Protein 4IKD (pdb70)

GO terms:
  GO:0005737 cytoplasm (C, IDA)
  GO:0005768 endosome (C, IDA)
  GO:0005886 plasma membrane (C, IDA)
  GO:1901981 phosphatidylinositol phosphate binding (F, IDA)
  GO:0016050 vesicle organization (P, IMP)
  GO:0005515 protein binding (F, IPI)

Secondary structure (DSSP, 8-state):
---SS-EEEE----EEESTTSTT-EEE--EEEE-------EE---BHHHHHHH--HHHH-TTSPPPPPP----S-HHHHH--HHHHHHHH--TT-HHHHT-HHHHHHHH----HHHHHHHHTT-SSS-HHHHHHHHHHSS--

CATH classification: 3.30.1520.10

Solvent-accessible surface area: 9459 Å² total

InterPro domains:
  IPR001683 Phox homology [PF00787] (49-128)
  IPR001683 Phox homology [PS50195] (16-132)
  IPR001683 Phox homology [SM00312] (14-129)
  IPR036871 PX domain superfamily [G3DSA:3.30.1520.10] (7-160)
  IPR036871 PX domain superfamily [SSF64268] (13-128)
  IPR043544 Sorting nexin-10/11 [PTHR46209] (1-251)

Structure (mmCIF, N/CA/C/O backbone):
data_4IKD
#
_entry.id   4IKD
#
_cell.length_a   40.120
_cell.length_b   62.400
_cell.length_c   66.060
_cell.angle_alpha   90.000
_cell.angle_beta   90.000
_cell.angle_gamma   90.000
#
_symmetry.space_group_name_H-M   'P 21 21 21'
#
loop_
_entity.id
_entity.type
_entity.pdbx_description
1 polymer 'Sorting nexin-11'
2 non-polymer 'CHLORIDE ION'
3 non-polymer 'SODIUM ION'
4 water water
#
loop_
_atom_site.group_PDB
_atom_site.id
_atom_site.type_symbol
_atom_site.label_atom_id
_atom_site.label_alt_id
_atom_site.label_comp_id
_atom_site.label_asym_id
_atom_site.label_entity_id
_atom_site.label_seq_id
_atom_site.pdbx_PDB_ins_code
_atom_site.Cartn_x
_atom_site.Cartn_y
_atom_site.Cartn_z
_atom_site.occupancy
_atom_site.B_iso_or_equiv
_atom_site.auth_seq_id
_atom_site.auth_comp_id
_atom_site.auth_asym_id
_atom_site.auth_atom_id
_atom_site.pdbx_PDB_model_num
ATOM 1 N N . GLN A 1 5 ? 17.953 -6.073 -22.235 1.00 71.96 11 GLN A N 1
ATOM 2 C CA . GLN A 1 5 ? 17.366 -7.337 -22.781 1.00 73.45 11 GLN A CA 1
ATOM 3 C C . GLN A 1 5 ? 16.531 -8.102 -21.742 1.00 71.77 11 GLN A C 1
ATOM 4 O O . GLN A 1 5 ? 15.347 -8.409 -21.981 1.00 72.23 11 GLN A O 1
ATOM 10 N N . GLU A 1 6 ? 17.149 -8.402 -20.598 1.00 64.98 12 GLU A N 1
ATOM 11 C CA . GLU A 1 6 ? 16.485 -9.147 -19.525 1.00 55.70 12 GLU A CA 1
ATOM 12 C C . GLU A 1 6 ? 16.112 -8.216 -18.373 1.00 56.17 12 GLU A C 1
ATOM 13 O O . GLU A 1 6 ? 16.979 -7.724 -17.630 1.00 50.64 12 GLU A O 1
ATOM 19 N N . GLN A 1 7 ? 14.809 -7.965 -18.238 1.00 54.36 13 GLN A N 1
ATOM 20 C CA . GLN A 1 7 ? 14.304 -7.073 -17.205 1.00 51.63 13 GLN A CA 1
ATOM 21 C C . GLN A 1 7 ? 14.397 -7.807 -15.879 1.00 45.60 13 GLN A C 1
ATOM 22 O O . GLN A 1 7 ? 14.277 -9.036 -15.828 1.00 45.33 13 GLN A O 1
ATOM 28 N N . GLU A 1 8 ? 14.617 -7.060 -14.807 1.00 41.40 14 GLU A N 1
ATOM 29 C CA . GLU A 1 8 ? 14.612 -7.643 -13.475 1.00 42.28 14 GLU A CA 1
ATOM 30 C C . GLU A 1 8 ? 13.282 -8.345 -13.166 1.00 36.51 14 GLU A C 1
ATOM 31 O O . GLU A 1 8 ? 13.273 -9.471 -12.662 1.00 38.70 14 GLU A O 1
ATOM 37 N N . GLU A 1 9 ? 12.167 -7.676 -13.452 1.00 32.30 15 GLU A N 1
ATOM 38 C CA . GLU A 1 9 ? 10.857 -8.259 -13.150 1.00 29.90 15 GLU A CA 1
ATOM 39 C C . GLU A 1 9 ? 10.063 -8.366 -14.452 1.00 27.09 15 GLU A C 1
ATOM 40 O O . GLU A 1 9 ? 9.971 -7.407 -15.237 1.00 29.90 15 GLU A O 1
ATOM 46 N N . VAL A 1 10 ? 9.496 -9.545 -14.651 1.00 22.60 16 VAL A N 1
ATOM 47 C CA . VAL A 1 10 ? 8.666 -9.810 -15.825 1.00 22.47 16 VAL A CA 1
ATOM 48 C C . VAL A 1 10 ? 7.316 -10.326 -15.360 1.00 17.33 16 VAL A C 1
ATOM 49 O O . VAL A 1 10 ? 7.225 -11.178 -14.469 1.00 18.93 16 VAL A O 1
ATOM 53 N N . ILE A 1 11 ? 6.263 -9.824 -16.014 1.00 17.99 17 ILE A N 1
ATOM 54 C CA . ILE A 1 11 ? 4.895 -10.344 -15.784 1.00 16.87 17 ILE A CA 1
ATOM 55 C C . ILE A 1 11 ? 4.369 -10.682 -17.160 1.00 15.83 17 ILE A C 1
ATOM 56 O O . ILE A 1 11 ? 4.279 -9.819 -18.005 1.00 20.17 17 ILE A O 1
ATOM 61 N N . THR A 1 12 ? 4.067 -11.935 -17.400 1.00 13.88 18 THR A N 1
ATOM 62 C CA . THR A 1 12 ? 3.499 -12.361 -18.652 1.00 14.84 18 THR A CA 1
ATOM 63 C C . THR A 1 12 ? 2.036 -12.806 -18.489 1.00 14.80 18 THR A C 1
ATOM 64 O O . THR A 1 12 ? 1.772 -13.636 -17.617 1.00 14.62 18 THR A O 1
ATOM 68 N N . VAL A 1 13 ? 1.139 -12.327 -19.358 1.00 14.86 19 VAL A N 1
ATOM 69 C CA . VAL A 1 13 ? -0.270 -12.657 -19.198 1.00 14.30 19 VAL A CA 1
ATOM 70 C C . VAL A 1 13 ? -0.784 -13.151 -20.557 1.00 15.57 19 VAL A C 1
ATOM 71 O O . VAL A 1 13 ? -0.340 -12.673 -21.610 1.00 16.48 19 VAL A O 1
ATOM 75 N N . ARG A 1 14 ? -1.669 -14.126 -20.515 1.00 14.57 20 ARG A N 1
ATOM 76 C CA . ARG A 1 14 ? -2.357 -14.603 -21.669 1.00 15.67 20 ARG A CA 1
ATOM 77 C C . ARG A 1 14 ? -3.823 -14.776 -21.376 1.00 16.36 20 ARG A C 1
ATOM 78 O O . ARG A 1 14 ? -4.170 -15.439 -20.427 1.00 18.61 20 ARG A O 1
ATOM 86 N N . VAL A 1 15 ? -4.684 -14.214 -22.220 1.00 15.19 21 VAL A N 1
ATOM 87 C CA . VAL A 1 15 ? -6.108 -14.515 -22.158 1.00 14.92 21 VAL A CA 1
ATOM 88 C C . VAL A 1 15 ? -6.435 -15.431 -23.316 1.00 16.34 21 VAL A C 1
ATOM 89 O O . VAL A 1 15 ? -6.074 -15.066 -24.444 1.00 17.50 21 VAL A O 1
ATOM 93 N N . GLN A 1 16 ? -7.018 -16.568 -23.033 1.00 16.70 22 GLN A N 1
ATOM 94 C CA . GLN A 1 16 ? -7.089 -17.653 -24.022 1.00 18.31 22 GLN A CA 1
ATOM 95 C C . GLN A 1 16 ? -8.322 -18.533 -23.821 1.00 19.60 22 GLN A C 1
ATOM 96 O O . GLN A 1 16 ? -9.076 -18.342 -22.849 1.00 17.35 22 GLN A O 1
ATOM 102 N N . ASP A 1 17 ? -8.557 -19.441 -24.785 1.00 18.74 23 ASP A N 1
ATOM 103 C CA A ASP A 1 17 ? -9.509 -20.545 -24.569 0.50 19.79 23 ASP A CA 1
ATOM 104 C CA B ASP A 1 17 ? -9.525 -20.549 -24.622 0.50 19.14 23 ASP A CA 1
ATOM 105 C C . ASP A 1 17 ? -10.907 -20.058 -24.123 1.00 19.44 23 ASP A C 1
ATOM 106 O O . ASP A 1 17 ? -11.399 -20.497 -23.089 1.00 18.08 23 ASP A O 1
ATOM 115 N N . PRO A 1 18 ? -11.553 -19.156 -24.896 1.00 18.86 24 PRO A N 1
ATOM 116 C CA . PRO A 1 18 ? -12.940 -18.788 -24.526 1.00 20.15 24 PRO A CA 1
ATOM 117 C C . PRO A 1 18 ? -13.871 -19.982 -24.588 1.00 20.75 24 PRO A C 1
ATOM 118 O O . PRO A 1 18 ? -13.719 -20.803 -25.485 1.00 20.39 24 PRO A O 1
ATOM 122 N N . ARG A 1 19 ? -14.793 -20.103 -23.652 1.00 18.39 25 ARG A N 1
ATOM 123 C CA . ARG A 1 19 ? -15.671 -21.265 -23.584 1.00 19.83 25 ARG A CA 1
ATOM 124 C C . ARG A 1 19 ? -17.052 -20.793 -23.225 1.00 20.45 25 ARG A C 1
ATOM 125 O O . ARG A 1 19 ? -17.218 -19.897 -22.400 1.00 19.00 25 ARG A O 1
ATOM 133 N N . VAL A 1 20 ? -18.059 -21.413 -23.833 1.00 18.25 26 VAL A N 1
ATOM 134 C CA . VAL A 1 20 ? -19.434 -21.152 -23.454 1.00 17.49 26 VAL A CA 1
ATOM 135 C C . VAL A 1 20 ? -19.790 -22.051 -22.276 1.00 17.52 26 VAL A C 1
ATOM 136 O O . VAL A 1 20 ? -19.643 -23.306 -22.311 1.00 19.83 26 VAL A O 1
ATOM 140 N N . GLN A 1 21 ? -20.259 -21.436 -21.209 1.00 18.03 27 GLN A N 1
ATOM 141 C CA . GLN A 1 21 ? -20.706 -22.148 -20.025 1.00 19.44 27 GLN A CA 1
ATOM 142 C C . GLN A 1 21 ? -22.237 -22.183 -20.050 1.00 19.29 27 GLN A C 1
ATOM 143 O O . GLN A 1 21 ? -22.877 -21.280 -20.550 1.00 18.17 27 GLN A O 1
ATOM 149 N N . ASN A 1 22 ? -22.790 -23.309 -19.610 1.00 18.80 28 ASN A N 1
ATOM 150 C CA . ASN A 1 22 ? -24.273 -23.479 -19.577 1.00 18.77 28 ASN A CA 1
ATOM 151 C C . AS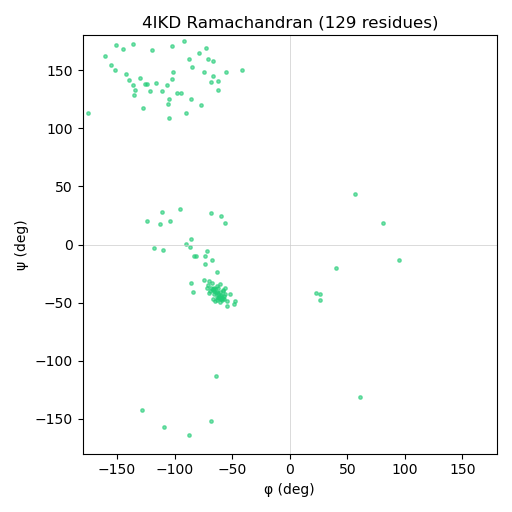N A 1 22 ? -24.930 -23.271 -20.928 1.00 18.89 28 ASN A C 1
ATOM 152 O O . ASN A 1 22 ? -25.990 -22.679 -21.032 1.00 18.94 28 ASN A O 1
ATOM 157 N N . GLU A 1 23 ? -24.338 -23.818 -21.988 1.00 19.04 29 GLU A N 1
ATOM 158 C CA . GLU A 1 23 ? -24.721 -23.483 -23.324 1.00 20.44 29 GLU A CA 1
ATOM 159 C C . GLU A 1 23 ? -26.161 -23.858 -23.595 1.00 20.01 29 GLU A C 1
ATOM 160 O O . GLU A 1 23 ? -26.587 -24.981 -23.243 1.00 20.60 29 GLU A O 1
ATOM 166 N N . GLY A 1 24 ? -26.881 -22.916 -24.189 1.00 18.50 30 GLY A N 1
ATOM 167 C CA . GLY A 1 24 ? -28.279 -23.100 -24.582 1.00 18.98 30 GLY A CA 1
ATOM 168 C C . GLY A 1 24 ? -29.271 -22.606 -23.553 1.00 20.61 30 GLY A C 1
ATOM 169 O O . GLY A 1 24 ? -30.477 -22.420 -23.889 1.00 20.05 30 GLY A O 1
ATOM 170 N N . SER A 1 25 ? -28.797 -22.325 -22.346 1.00 20.40 31 SER A N 1
ATOM 171 C CA . SER A 1 25 ? -29.660 -21.966 -21.218 1.00 20.07 31 SER A CA 1
ATOM 172 C C . SER A 1 25 ? -29.672 -20.459 -20.945 1.00 18.38 31 SER A C 1
ATOM 173 O O . SER A 1 25 ? -28.872 -19.718 -21.525 1.00 18.54 31 SER A O 1
ATOM 176 N N . TRP A 1 26 ? -30.578 -20.061 -20.052 1.00 18.90 32 TRP A N 1
ATOM 177 C CA . TRP A 1 26 ? -30.743 -18.672 -19.679 1.00 17.83 32 TRP A CA 1
ATOM 178 C C . TRP A 1 26 ? -29.422 -18.148 -19.134 1.00 17.44 32 TRP A C 1
ATOM 179 O O . TRP A 1 26 ? -29.096 -16.983 -19.331 1.00 19.28 32 TRP A O 1
ATOM 190 N N . ASN A 1 27 ? -28.719 -18.970 -18.368 1.00 18.92 33 ASN A N 1
ATOM 191 C CA . ASN A 1 27 ? -27.484 -18.524 -17.706 1.00 22.05 33 ASN A CA 1
ATOM 192 C C . ASN A 1 27 ? -26.245 -18.875 -18.514 1.00 22.28 33 ASN A C 1
ATOM 193 O O . ASN A 1 27 ? -25.183 -19.104 -17.935 1.00 25.35 33 ASN A O 1
ATOM 198 N N . SER A 1 28 ? -26.361 -18.919 -19.835 1.00 20.49 34 SER A N 1
ATOM 199 C CA A SER A 1 28 ? -25.211 -19.125 -20.711 0.50 19.46 34 SER A CA 1
ATOM 200 C CA B SER A 1 28 ? -25.182 -19.143 -20.656 0.50 19.48 34 SER A CA 1
ATOM 201 C C . SER A 1 28 ? -24.316 -17.870 -20.710 1.00 20.04 34 SER A C 1
ATOM 202 O O . SER A 1 28 ? -24.814 -16.712 -20.743 1.00 22.16 34 SER A O 1
ATOM 207 N N . TYR A 1 29 ? -22.991 -18.056 -20.730 1.00 17.57 35 TYR A N 1
ATOM 208 C CA . TYR A 1 29 ? -22.086 -16.912 -20.871 1.00 17.76 35 TYR A CA 1
ATOM 209 C C . TYR A 1 29 ? -20.748 -17.469 -21.340 1.00 17.30 35 TYR A C 1
ATOM 210 O O . TYR A 1 29 ? -20.529 -18.669 -21.207 1.00 16.75 35 TYR A O 1
ATOM 219 N N . VAL A 1 30 ? -19.899 -16.602 -21.873 1.00 16.49 36 VAL A N 1
ATOM 220 C CA . VAL A 1 30 ? -18.532 -16.930 -22.296 1.00 16.05 36 VAL A CA 1
ATOM 221 C C . VAL A 1 30 ? -17.549 -16.536 -21.200 1.00 15.23 36 VAL A C 1
ATOM 222 O O . VAL A 1 30 ? -17.709 -15.485 -20.591 1.00 16.64 36 VAL A O 1
ATOM 226 N N . ASP A 1 31 ? -16.690 -17.460 -20.852 1.00 15.54 37 ASP A N 1
ATOM 227 C CA . ASP A 1 31 ? -15.567 -17.036 -20.000 1.00 15.44 37 ASP A CA 1
ATOM 228 C C . ASP A 1 31 ? -14.252 -17.310 -20.712 1.00 14.94 37 ASP A C 1
ATOM 229 O O . ASP A 1 31 ? -14.182 -18.051 -21.701 1.00 16.23 37 ASP A O 1
ATOM 234 N N . TYR A 1 32 ? -13.205 -16.722 -20.137 1.00 12.78 38 TYR A N 1
ATOM 235 C CA . TYR A 1 32 ? -11.891 -16.644 -20.745 1.00 12.74 38 TYR A CA 1
ATOM 236 C C . TYR A 1 32 ? -10.885 -17.173 -19.725 1.00 13.08 38 TYR A C 1
ATOM 237 O O . TYR A 1 32 ? -10.956 -16.765 -18.550 1.00 13.09 38 TYR A O 1
ATOM 257 N N . ILE A 1 34 ? -7.362 -17.005 -18.016 1.00 12.76 40 ILE A N 1
ATOM 258 C CA . ILE A 1 34 ? -6.297 -16.027 -17.805 1.00 13.16 40 ILE A CA 1
ATOM 259 C C . ILE A 1 34 ? -5.130 -16.725 -17.134 1.00 12.08 40 ILE A C 1
ATOM 260 O O . ILE A 1 34 ? -5.265 -17.264 -16.024 1.00 11.63 40 ILE A O 1
ATOM 265 N N . PHE A 1 35 ? -4.019 -16.809 -17.897 1.00 12.09 41 PHE A N 1
ATOM 266 C CA . PHE A 1 35 ? -2.771 -17.442 -17.456 1.00 13.43 41 PHE A CA 1
ATOM 267 C C . PHE A 1 35 ? -1.797 -16.316 -17.190 1.00 12.93 41 PHE A C 1
ATOM 268 O O . PHE A 1 35 ? -1.653 -15.379 -17.962 1.00 14.05 41 PHE A O 1
ATOM 276 N N . LEU A 1 36 ? -1.075 -16.431 -16.089 1.00 12.67 42 LEU A N 1
ATOM 277 C CA . LEU A 1 36 ? -0.081 -15.487 -15.680 1.00 14.05 42 LEU A CA 1
ATOM 278 C C . LEU A 1 36 ? 1.201 -16.221 -15.172 1.00 13.41 42 LEU A C 1
ATOM 279 O O . LEU A 1 36 ? 1.100 -17.252 -14.496 1.00 14.73 42 LEU A O 1
ATOM 284 N N . HIS A 1 37 ? 2.385 -15.709 -15.570 1.00 13.11 43 HIS A N 1
ATOM 285 C CA . HIS A 1 37 ? 3.670 -16.178 -15.018 1.00 14.50 43 HIS A CA 1
ATOM 286 C C . HIS A 1 37 ? 4.486 -14.956 -14.712 1.00 14.23 43 HIS A C 1
ATOM 287 O O . HIS A 1 37 ? 4.580 -14.047 -15.532 1.00 15.29 43 HIS A O 1
ATOM 294 N N . THR A 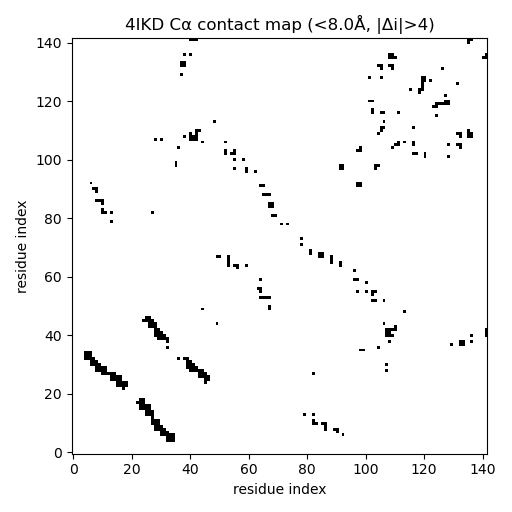1 38 ? 5.081 -14.924 -13.512 1.00 15.49 44 THR A N 1
ATOM 295 C CA . THR A 1 38 ? 5.789 -13.757 -13.077 1.00 15.71 44 THR A CA 1
ATOM 296 C C . THR A 1 38 ? 6.839 -14.075 -12.048 1.00 15.93 44 THR A C 1
ATOM 297 O O . THR A 1 38 ? 6.677 -15.051 -11.304 1.00 17.90 44 THR A O 1
ATOM 301 N N . ASN A 1 39 ? 7.849 -13.200 -11.996 1.00 17.89 45 ASN A N 1
ATOM 302 C CA . ASN A 1 39 ? 8.724 -13.116 -10.795 1.00 20.92 45 ASN A CA 1
ATOM 303 C C . ASN A 1 39 ? 8.581 -11.809 -10.032 1.00 19.29 45 ASN A C 1
ATOM 304 O O . ASN A 1 39 ? 9.430 -11.464 -9.218 1.00 20.25 45 ASN A O 1
ATOM 309 N N . SER A 1 40 ? 7.505 -11.086 -10.270 1.00 18.48 46 SER A N 1
ATOM 310 C CA . SER A 1 40 ? 7.297 -9.805 -9.657 1.00 17.15 46 SER A CA 1
ATOM 311 C C . SER A 1 40 ? 7.061 -9.980 -8.191 1.00 17.90 46 SER A C 1
ATOM 312 O O . SER A 1 40 ? 6.215 -10.794 -7.776 1.00 17.21 46 SER A O 1
ATOM 326 N N . ALA A 1 42 ? 5.359 -7.998 -6.516 1.00 18.67 48 ALA A N 1
ATOM 327 C CA . ALA A 1 42 ? 3.975 -7.617 -6.278 1.00 18.67 48 ALA A CA 1
ATOM 328 C C . ALA A 1 42 ? 2.998 -8.750 -6.212 1.00 17.23 48 ALA A C 1
ATOM 329 O O . ALA A 1 42 ? 1.889 -8.555 -5.646 1.00 18.36 48 ALA A O 1
ATOM 331 N N . PHE A 1 43 ? 3.371 -9.911 -6.770 1.00 16.44 49 PHE A N 1
ATOM 332 C CA . PHE A 1 43 ? 2.504 -11.068 -6.851 1.00 15.99 49 PHE A CA 1
ATOM 333 C C . PHE A 1 43 ? 2.804 -12.094 -5.814 1.00 15.09 49 PHE A C 1
ATOM 334 O O . PHE A 1 43 ? 3.974 -12.291 -5.442 1.00 17.01 49 PHE A O 1
ATOM 342 N N . THR A 1 44 ? 1.774 -12.802 -5.382 1.00 15.35 50 THR A N 1
ATOM 343 C CA . THR A 1 44 ? 1.944 -13.907 -4.439 1.00 16.35 50 THR A CA 1
ATOM 344 C C . THR A 1 44 ? 2.319 -15.229 -5.111 1.00 16.91 50 THR A C 1
ATOM 345 O O . THR A 1 44 ? 3.155 -15.998 -4.604 1.00 18.89 50 THR A O 1
ATOM 349 N N . ALA A 1 45 ? 1.707 -15.544 -6.238 1.00 14.48 51 ALA A N 1
ATOM 350 C CA . ALA A 1 45 ? 1.901 -16.836 -6.900 1.00 13.21 51 ALA A CA 1
ATOM 351 C C . ALA A 1 45 ? 2.703 -16.619 -8.192 1.00 14.85 51 ALA A C 1
ATOM 352 O O . ALA A 1 45 ? 2.419 -15.711 -8.952 1.00 13.95 51 ALA A O 1
ATOM 365 N N . THR A 1 47 ? 2.769 -18.575 -10.839 1.00 14.53 53 THR A N 1
ATOM 366 C CA . THR A 1 47 ? 1.879 -18.886 -11.982 1.00 14.68 53 THR A CA 1
ATOM 367 C C . THR A 1 47 ? 0.457 -18.987 -11.463 1.00 14.79 53 THR A C 1
ATOM 368 O O . THR A 1 47 ? 0.209 -19.375 -10.333 1.00 16.34 53 THR A O 1
ATOM 372 N N . SER A 1 48 ? -0.474 -18.650 -12.333 1.00 12.81 54 SER A N 1
ATOM 373 C CA . SER A 1 48 ? -1.890 -18.760 -12.021 1.00 14.14 54 SER A CA 1
ATOM 374 C C . SER A 1 48 ? -2.689 -18.988 -13.290 1.00 13.08 54 SER A C 1
ATOM 375 O O . SER A 1 48 ? -2.300 -18.533 -14.369 1.00 13.66 54 SER A O 1
ATOM 378 N N . CYS A 1 49 ? -3.797 -19.693 -13.109 1.00 14.51 55 CYS A N 1
ATOM 379 C CA A CYS A 1 49 ? -4.720 -19.938 -14.185 0.50 14.16 55 CYS A CA 1
ATOM 380 C CA B CYS A 1 49 ? -4.728 -20.014 -14.206 0.50 14.55 55 CYS A CA 1
ATOM 381 C C . CYS A 1 49 ? -6.118 -19.858 -13.622 1.00 13.45 55 CYS A C 1
ATOM 382 O O . CYS A 1 49 ? -6.460 -20.617 -12.715 1.00 13.64 55 CYS A O 1
ATOM 387 N N . VAL A 1 50 ? -6.896 -18.907 -14.137 1.00 11.96 56 VAL A N 1
ATOM 388 C CA . VAL A 1 50 ? -8.260 -18.670 -13.659 1.00 12.17 56 VAL A CA 1
ATOM 389 C C . VAL A 1 50 ? -9.166 -18.473 -14.865 1.00 12.40 56 VAL A C 1
ATOM 390 O O . VAL A 1 50 ? -8.678 -18.314 -15.986 1.00 12.98 56 VAL A O 1
ATOM 394 N N . ARG A 1 51 ? -10.476 -18.401 -14.635 1.00 13.05 57 ARG A N 1
ATOM 395 C CA . ARG A 1 51 ? -11.422 -18.071 -15.692 1.00 13.95 57 ARG A CA 1
ATOM 396 C C . ARG A 1 51 ? -12.233 -16.858 -15.238 1.00 11.61 57 ARG A C 1
ATOM 397 O O . ARG A 1 51 ? -12.668 -16.818 -14.082 1.00 13.73 57 ARG A O 1
ATOM 405 N N . ARG A 1 52 ? -12.470 -15.918 -16.132 1.00 12.10 58 ARG A N 1
ATOM 406 C CA . ARG A 1 52 ? -13.246 -14.716 -15.847 1.00 12.43 58 ARG A CA 1
ATOM 407 C C . ARG A 1 52 ? -14.102 -14.365 -17.076 1.00 13.72 58 ARG A C 1
ATOM 408 O O . ARG A 1 52 ? -13.674 -14.544 -18.213 1.00 14.60 58 ARG A O 1
ATOM 416 N N . ARG A 1 53 ? -15.279 -13.820 -16.815 1.00 14.01 59 ARG A N 1
ATOM 417 C CA A ARG A 1 53 ? -16.172 -13.412 -17.887 0.50 14.40 59 ARG A CA 1
ATOM 418 C CA B ARG A 1 53 ? -16.250 -13.388 -17.844 0.50 15.14 59 ARG A CA 1
ATOM 419 C C . ARG A 1 53 ? -16.076 -11.901 -18.096 1.00 14.27 59 ARG A C 1
ATOM 420 O O . ARG A 1 53 ? -15.561 -11.162 -17.240 1.00 12.87 59 ARG A O 1
ATOM 435 N N . TYR A 1 54 ? -16.598 -11.420 -19.208 1.00 14.43 60 TYR A N 1
ATOM 436 C CA . TYR A 1 54 ? -16.447 -9.995 -19.508 1.00 14.19 60 TYR A CA 1
ATOM 437 C C . TYR A 1 54 ? -16.982 -9.048 -18.411 1.00 13.44 60 TYR A C 1
ATOM 438 O O . TYR A 1 54 ? -16.339 -8.017 -18.122 1.00 13.32 60 TYR A O 1
ATOM 447 N N . ARG A 1 55 ? -18.151 -9.364 -17.844 1.00 14.62 61 ARG A N 1
ATOM 448 C CA . ARG A 1 55 ? -18.728 -8.465 -16.865 1.00 17.55 61 ARG A CA 1
ATOM 449 C C . ARG A 1 55 ? -17.827 -8.328 -15.619 1.00 14.35 61 ARG A C 1
ATOM 450 O O . ARG A 1 55 ? -17.841 -7.298 -14.956 1.00 14.29 61 ARG A O 1
ATOM 458 N N . GLU A 1 56 ? -16.992 -9.333 -15.375 1.00 12.55 62 GLU A N 1
ATOM 459 C CA . GLU A 1 56 ? -16.043 -9.281 -14.289 1.00 12.23 62 GLU A CA 1
ATOM 460 C C . GLU A 1 56 ? -14.908 -8.290 -14.624 1.00 12.18 62 GLU A C 1
ATOM 461 O O . GLU A 1 56 ? -14.403 -7.612 -13.725 1.00 11.30 62 GLU A O 1
ATOM 467 N N . PHE A 1 57 ? -14.485 -8.237 -15.891 1.00 12.18 63 PHE A N 1
ATOM 468 C CA . PHE A 1 57 ? -13.474 -7.268 -16.309 1.00 12.20 63 PHE A CA 1
ATOM 469 C C . PHE A 1 57 ? -14.031 -5.871 -16.159 1.00 12.77 63 PHE A C 1
ATOM 470 O O . PHE A 1 57 ? -13.309 -4.940 -15.842 1.00 13.13 63 PHE A O 1
ATOM 478 N N . VAL A 1 58 ? -15.336 -5.718 -16.488 1.00 14.50 64 VAL A N 1
ATOM 479 C CA . VAL A 1 58 ? -15.988 -4.420 -16.363 1.00 14.07 64 VAL A CA 1
ATOM 480 C C . VAL A 1 58 ? -15.977 -3.939 -14.924 1.00 14.29 64 VAL A C 1
ATOM 481 O O . VAL A 1 58 ? -15.613 -2.778 -14.632 1.00 13.29 64 VAL A O 1
ATOM 485 N N . TRP A 1 59 ? -16.292 -4.854 -14.011 1.00 12.55 65 TRP A N 1
ATOM 486 C CA . TRP A 1 59 ? -16.220 -4.598 -12.597 1.00 12.89 65 TRP A CA 1
ATOM 487 C C . TRP A 1 59 ? -14.790 -4.206 -12.212 1.00 13.36 65 TRP A C 1
ATOM 488 O O . TRP A 1 59 ? -14.572 -3.208 -11.507 1.00 12.90 65 TRP A O 1
ATOM 499 N N . LEU A 1 60 ? -13.817 -4.965 -12.683 1.00 13.26 66 LEU A N 1
ATOM 500 C CA . LEU A 1 60 ? -12.417 -4.763 -12.326 1.00 11.79 66 LEU A CA 1
ATOM 501 C C . LEU A 1 60 ? -11.954 -3.366 -12.740 1.00 12.22 66 LEU A C 1
ATOM 502 O O . LEU A 1 60 ? -11.308 -2.680 -11.943 1.00 13.04 66 LEU A O 1
ATOM 507 N N . ARG A 1 61 ? -12.265 -2.957 -13.961 1.00 12.88 67 ARG A N 1
ATOM 508 C CA . ARG A 1 61 ? -11.822 -1.651 -14.410 1.00 14.46 67 ARG A CA 1
ATOM 509 C C . ARG A 1 61 ? -12.381 -0.545 -13.490 1.00 14.55 67 ARG A C 1
ATOM 510 O O . ARG A 1 61 ? -11.666 0.397 -13.128 1.00 13.91 67 ARG A O 1
ATOM 529 N N . GLN A 1 63 ? -13.323 -0.740 -10.381 1.00 12.89 69 GLN A N 1
ATOM 530 C CA . GLN A 1 63 ? -12.647 -0.825 -9.101 1.00 14.15 69 GLN A CA 1
ATOM 531 C C . GLN A 1 63 ? -11.236 -0.281 -9.170 1.00 13.16 69 GLN A C 1
ATOM 532 O O . GLN A 1 63 ? -10.800 0.398 -8.227 1.00 14.34 69 GLN A O 1
ATOM 538 N N . LEU A 1 64 ? -10.510 -0.581 -10.217 1.00 13.86 70 LEU A N 1
ATOM 539 C CA . LEU A 1 64 ? -9.158 -0.043 -10.329 1.00 14.74 70 LEU A CA 1
ATOM 540 C C . LEU A 1 64 ? -9.218 1.490 -10.335 1.00 14.47 70 LEU A C 1
ATOM 541 O O . LEU A 1 64 ? -8.431 2.145 -9.654 1.00 16.13 70 LEU A O 1
ATOM 546 N N . GLN A 1 65 ? -10.149 2.034 -11.103 1.00 14.65 71 GLN A N 1
ATOM 547 C CA . GLN A 1 65 ? -10.311 3.495 -11.206 1.00 17.30 71 GLN A CA 1
ATOM 548 C C . GLN A 1 65 ? -10.638 4.128 -9.888 1.00 16.90 71 GLN A C 1
ATOM 549 O O . GLN A 1 65 ? -10.228 5.245 -9.611 1.00 17.72 71 GLN A O 1
ATOM 555 N N . ARG A 1 66 ? -11.388 3.422 -9.039 1.00 16.08 72 ARG A N 1
ATOM 556 C CA . ARG A 1 66 ? -11.723 3.933 -7.728 1.00 20.64 72 ARG A CA 1
ATOM 557 C C . ARG A 1 66 ? -10.497 4.291 -6.920 1.00 19.88 72 ARG A C 1
ATOM 558 O O . ARG A 1 66 ? -10.514 5.326 -6.239 1.00 20.04 72 ARG A O 1
ATOM 566 N N . ASN A 1 67 ? -9.420 3.499 -7.038 1.00 18.97 73 ASN A N 1
ATOM 567 C CA . ASN A 1 67 ? -8.257 3.567 -6.140 1.00 19.61 73 ASN A CA 1
ATOM 568 C C . ASN A 1 67 ? -7.015 4.112 -6.819 1.00 19.99 73 ASN A C 1
ATOM 569 O O . ASN A 1 67 ? -6.030 4.359 -6.138 1.00 24.92 73 ASN A O 1
ATOM 574 N N . ALA A 1 68 ? -7.084 4.366 -8.113 1.00 18.21 74 ALA A N 1
ATOM 575 C CA . ALA A 1 68 ? -5.891 4.622 -8.920 1.00 19.19 74 ALA A CA 1
ATOM 576 C C . ALA A 1 68 ? -5.412 6.076 -8.843 1.00 20.60 74 ALA A C 1
ATOM 577 O O . ALA A 1 68 ? -4.330 6.371 -9.333 1.00 20.07 74 ALA A O 1
ATOM 579 N N . GLY A 1 69 ? -6.208 6.952 -8.261 1.00 20.33 75 GLY A N 1
ATOM 580 C CA . GLY A 1 69 ? -5.848 8.416 -8.290 1.00 21.08 75 GLY A CA 1
ATOM 581 C C . GLY A 1 69 ? -5.780 8.939 -9.726 1.00 21.41 75 GLY A C 1
ATOM 582 O O . GLY A 1 69 ? -6.629 8.629 -10.578 1.00 20.74 75 GLY A O 1
ATOM 583 N N . LEU A 1 70 ? -4.680 9.641 -10.036 1.00 21.02 76 LEU A N 1
ATOM 584 C CA . LEU A 1 70 ? -4.425 10.143 -11.367 1.00 21.03 76 LEU A CA 1
ATOM 585 C C . LEU A 1 70 ? -3.724 9.146 -12.321 1.00 20.74 76 LEU A C 1
ATOM 586 O O . LEU A 1 70 ? -3.453 9.471 -13.449 1.00 21.54 76 LEU A O 1
ATOM 591 N N . VAL A 1 71 ? -3.493 7.899 -11.935 1.00 19.90 77 VAL A N 1
ATOM 592 C CA . VAL A 1 71 ? -2.923 6.940 -12.876 1.00 20.80 77 VAL A CA 1
ATOM 593 C C . VAL A 1 71 ? -4.064 6.542 -13.781 1.00 22.59 77 VAL A C 1
ATOM 594 O O . VAL A 1 71 ? -5.027 5.990 -13.296 1.00 21.36 77 VAL A O 1
ATOM 598 N N . PRO A 1 72 ? -3.950 6.771 -15.101 1.00 21.67 78 PRO A N 1
ATOM 599 C CA . PRO A 1 72 ? -5.063 6.400 -15.970 1.00 21.44 78 PRO A CA 1
ATOM 600 C C . PRO A 1 72 ? -5.250 4.888 -16.054 1.00 20.33 78 PRO A C 1
ATOM 601 O O . PRO A 1 72 ? -4.278 4.128 -16.065 1.00 23.03 78 PRO A O 1
ATOM 605 N N . VAL A 1 73 ? -6.489 4.474 -16.042 1.00 18.52 79 VAL A N 1
ATOM 606 C CA . VAL A 1 73 ? -6.753 3.053 -16.203 1.00 17.68 79 VAL A CA 1
ATOM 607 C C . VAL A 1 73 ? -7.039 2.687 -17.674 1.00 17.26 79 VAL A C 1
ATOM 608 O O . VAL A 1 73 ? -7.855 3.314 -18.345 1.00 18.74 79 VAL A O 1
ATOM 612 N N . PRO A 1 74 ? -6.362 1.645 -18.212 1.00 18.49 80 PRO A N 1
ATOM 613 C CA . PRO A 1 74 ? -6.653 1.237 -19.599 1.00 19.48 80 PRO A CA 1
ATOM 614 C C . PRO A 1 74 ? -8.109 0.930 -19.815 1.00 21.78 80 PRO A C 1
ATOM 615 O O . PRO A 1 74 ? -8.826 0.492 -18.890 1.00 21.50 80 PRO A O 1
ATOM 619 N N . GLU A 1 75 ? -8.545 1.209 -21.039 1.00 24.36 81 GLU A N 1
ATOM 620 C CA . GLU A 1 75 ? -9.923 1.009 -21.424 1.00 25.90 81 GLU A CA 1
ATOM 621 C C . GLU A 1 75 ? -10.102 -0.428 -21.849 1.00 23.17 81 GLU A C 1
ATOM 622 O O . GLU A 1 75 ? -9.154 -1.073 -22.323 1.00 24.99 81 GLU A O 1
ATOM 628 N N . LEU A 1 76 ? -11.333 -0.940 -21.702 1.00 21.66 82 LEU A N 1
ATOM 629 C CA . LEU A 1 76 ? -11.694 -2.261 -22.203 1.00 22.26 82 LEU A CA 1
ATOM 630 C C . LEU A 1 76 ? -12.176 -2.256 -23.658 1.00 24.05 82 LEU A C 1
ATOM 631 O O . LEU A 1 76 ? -12.599 -1.229 -24.120 1.00 26.12 82 LEU A O 1
ATOM 636 N N . PRO A 1 77 ? -12.132 -3.431 -24.335 1.00 25.42 83 PRO A N 1
ATOM 637 C CA . PRO A 1 77 ? -12.866 -3.485 -25.613 1.00 27.22 83 PRO A CA 1
ATOM 638 C C . PRO A 1 77 ? -14.397 -3.380 -25.374 1.00 32.86 83 PRO A C 1
ATOM 639 O O . PRO A 1 77 ? -14.913 -3.883 -24.363 1.00 34.98 83 PRO A O 1
ATOM 643 N N . GLY A 1 78 ? -15.131 -2.734 -26.279 1.00 36.24 84 GLY A N 1
ATOM 644 C CA . GLY A 1 78 ? -16.575 -2.531 -26.045 1.00 37.54 84 GLY A CA 1
ATOM 645 C C . GLY A 1 78 ? -17.403 -3.810 -25.994 1.00 41.45 84 GLY A C 1
ATOM 646 O O . GLY A 1 78 ? -18.632 -3.748 -25.871 1.00 48.52 84 GLY A O 1
ATOM 647 N N . THR A 1 81 ? -20.843 -0.827 -33.216 1.00 76.68 87 THR A N 1
ATOM 648 C CA . THR A 1 81 ? -21.335 -2.197 -33.091 1.00 73.90 87 THR A CA 1
ATOM 649 C C . THR A 1 81 ? -20.411 -3.179 -33.827 1.00 70.33 87 THR A C 1
ATOM 650 O O . THR A 1 81 ? -19.441 -2.768 -34.480 1.00 65.83 87 THR A O 1
ATOM 654 N N . PHE A 1 82 ? -20.706 -4.475 -33.692 1.00 65.11 88 PHE A N 1
ATOM 655 C CA . PHE A 1 82 ? -19.920 -5.526 -34.335 1.00 60.70 88 PHE A CA 1
ATOM 656 C C . PHE A 1 82 ? -20.804 -6.251 -35.331 1.00 58.69 88 PHE A C 1
ATOM 657 O O . PHE A 1 82 ? -21.971 -6.526 -35.049 1.00 58.96 88 PHE A O 1
ATOM 665 N N . PHE A 1 83 ? -20.225 -6.561 -36.493 1.00 55.04 89 PHE A N 1
ATOM 666 C CA . PHE A 1 83 ? -20.977 -7.058 -37.645 1.00 50.66 89 PHE A CA 1
ATOM 667 C C . PHE A 1 83 ? -20.591 -8.470 -38.097 1.00 45.38 89 PHE A C 1
ATOM 668 O O . PHE A 1 83 ? -21.193 -9.007 -39.031 1.00 46.72 89 PHE A O 1
ATOM 676 N N . GLY A 1 84 ? -19.588 -9.064 -37.460 1.00 38.67 90 GLY A N 1
ATOM 677 C CA . GLY A 1 84 ? -19.165 -10.420 -37.786 1.00 35.57 90 GLY A CA 1
ATOM 678 C C . GLY A 1 84 ? -19.920 -11.495 -37.038 1.00 29.54 90 GLY A C 1
ATOM 679 O O . GLY A 1 84 ? -20.958 -11.248 -36.436 1.00 34.26 90 GLY A O 1
ATOM 680 N N . THR A 1 85 ? -19.359 -12.699 -37.054 1.00 30.82 91 THR A N 1
ATOM 681 C CA . THR A 1 85 ? -19.943 -13.860 -36.406 1.00 31.51 91 THR A CA 1
ATOM 682 C C . THR A 1 85 ? -19.645 -13.789 -34.914 1.00 31.21 91 THR A C 1
ATOM 683 O O . THR A 1 85 ? -18.814 -12.992 -34.505 1.00 28.71 91 THR A O 1
ATOM 687 N N . SER A 1 86 ? -20.355 -14.589 -34.130 1.00 34.66 92 SER A N 1
ATOM 688 C CA . SER A 1 86 ? -20.113 -14.644 -32.678 1.00 35.67 92 SER A CA 1
ATOM 689 C C . SER A 1 86 ? -18.684 -15.081 -32.374 1.00 36.34 92 SER A C 1
ATOM 690 O O . SER A 1 86 ? -18.060 -14.504 -31.501 1.00 29.39 92 SER A O 1
ATOM 693 N N . ASP A 1 87 ? -18.161 -16.105 -33.072 1.00 39.94 93 ASP A N 1
ATOM 694 C CA . ASP A 1 87 ? -16.739 -16.506 -32.879 1.00 40.36 93 ASP A CA 1
ATOM 695 C C . ASP A 1 87 ? -15.756 -15.344 -33.160 1.00 38.35 93 ASP A C 1
ATOM 696 O O . ASP A 1 87 ? -14.772 -15.145 -32.437 1.00 32.44 93 ASP A O 1
ATOM 701 N N . GLU A 1 88 ? -16.040 -14.571 -34.189 1.00 30.52 94 GLU A N 1
ATOM 702 C CA . GLU A 1 88 ? -15.211 -13.432 -34.554 1.00 30.93 94 GLU A CA 1
ATOM 703 C C . GLU A 1 88 ? -15.301 -12.301 -33.499 1.00 28.27 94 GLU A C 1
ATOM 704 O O . GLU A 1 88 ? -14.299 -11.642 -33.172 1.00 25.05 94 GLU A O 1
ATOM 710 N N . PHE A 1 89 ? -16.498 -12.104 -32.955 1.00 25.07 95 PHE A N 1
ATOM 711 C CA . PHE A 1 89 ? -16.702 -11.143 -31.882 1.00 23.49 95 PHE A CA 1
ATOM 712 C C . PHE A 1 89 ? -15.894 -11.564 -30.638 1.00 22.39 95 PHE A C 1
ATOM 713 O O . PHE A 1 89 ? -15.228 -10.742 -30.042 1.00 23.40 95 PHE A O 1
ATOM 721 N N . ILE A 1 90 ? -16.009 -12.829 -30.290 1.00 22.17 96 ILE A N 1
ATOM 722 C CA . ILE A 1 90 ? -15.287 -13.405 -29.122 1.00 20.79 96 ILE A CA 1
ATOM 723 C C . ILE A 1 90 ? -13.791 -13.282 -29.289 1.00 22.06 96 ILE A C 1
ATOM 724 O O . ILE A 1 90 ? -13.075 -12.854 -28.348 1.00 19.96 96 ILE A O 1
ATOM 729 N N . GLU A 1 91 ? -13.290 -13.518 -30.498 1.00 20.74 97 GLU A N 1
ATOM 730 C CA . GLU A 1 91 ? -11.859 -13.427 -30.718 1.00 21.50 97 GLU A CA 1
ATOM 731 C C . GLU A 1 91 ? -11.359 -11.983 -30.612 1.00 19.30 97 GLU A C 1
ATOM 732 O O . GLU A 1 91 ? -10.308 -11.754 -29.999 1.00 20.58 97 GLU A O 1
ATOM 749 N N . ARG A 1 93 ? -12.781 -9.661 -28.819 1.00 18.83 99 ARG A N 1
ATOM 750 C CA . ARG A 1 93 ? -12.890 -9.372 -27.391 1.00 17.85 99 ARG A CA 1
ATOM 751 C C . ARG A 1 93 ? -11.689 -9.967 -26.646 1.00 17.23 99 ARG A C 1
ATOM 752 O O . ARG A 1 93 ? -11.087 -9.284 -25.817 1.00 17.90 99 ARG A O 1
ATOM 760 N N . ARG A 1 94 ? -11.383 -11.221 -26.922 1.00 17.48 100 ARG A N 1
ATOM 761 C CA . ARG A 1 94 ? -10.246 -11.874 -26.298 1.00 17.12 100 ARG A CA 1
ATOM 762 C C . ARG A 1 94 ? -8.966 -11.092 -26.500 1.00 18.98 100 ARG A C 1
ATOM 763 O O . ARG A 1 94 ? -8.206 -10.823 -25.550 1.00 15.55 100 ARG A O 1
ATOM 771 N N . GLN A 1 95 ? -8.698 -10.688 -27.744 1.00 19.77 101 GLN A N 1
ATOM 772 C CA . GLN A 1 95 ? -7.591 -9.756 -27.988 1.00 21.12 101 GLN A CA 1
ATOM 773 C C . GLN A 1 95 ? -7.575 -8.489 -27.172 1.00 20.04 101 GLN A C 1
ATOM 774 O O . GLN A 1 95 ? -6.557 -8.113 -26.631 1.00 19.35 101 GLN A O 1
ATOM 780 N N . GLY A 1 96 ? -8.734 -7.862 -27.004 1.00 18.32 102 GLY A N 1
ATOM 781 C CA . GLY A 1 96 ? -8.852 -6.627 -26.300 1.00 15.52 102 GLY A CA 1
ATOM 782 C C . GLY A 1 96 ? -8.643 -6.831 -24.797 1.00 14.85 102 GLY A C 1
ATOM 783 O O . GLY A 1 96 ? -8.066 -5.959 -24.119 1.00 17.55 102 GLY A O 1
ATOM 784 N N . LEU A 1 97 ? -9.105 -7.978 -24.320 1.00 15.16 103 LEU A N 1
ATOM 785 C CA . LEU A 1 97 ? -8.917 -8.286 -22.851 1.00 14.72 103 LEU A CA 1
ATOM 786 C C . LEU A 1 97 ? -7.449 -8.541 -22.566 1.00 15.89 103 LEU A C 1
ATOM 787 O O . LEU A 1 97 ? -6.949 -8.147 -21.509 1.00 14.94 103 LEU A O 1
ATOM 792 N N . GLN A 1 98 ? -6.780 -9.239 -23.483 1.00 16.22 104 GLN A N 1
ATOM 793 C CA . GLN A 1 98 ? -5.348 -9.493 -23.342 1.00 19.05 104 GLN A CA 1
ATOM 794 C C . GLN A 1 98 ? -4.596 -8.148 -23.286 1.00 18.12 104 GLN A C 1
ATOM 795 O O . GLN A 1 98 ? -3.735 -7.889 -22.419 1.00 17.26 104 GLN A O 1
ATOM 801 N N . HIS A 1 99 ? -4.937 -7.230 -24.195 1.00 18.94 105 HIS A N 1
ATOM 802 C CA . HIS A 1 99 ? -4.286 -5.947 -24.244 1.00 19.94 105 HIS A CA 1
ATOM 803 C C . HIS A 1 99 ? -4.552 -5.086 -23.017 1.00 17.45 105 HIS A C 1
ATOM 804 O O . HIS A 1 99 ? -3.665 -4.478 -22.469 1.00 16.22 105 HIS A O 1
ATOM 811 N N . PHE A 1 100 ? -5.781 -5.119 -22.533 1.00 15.61 106 PHE A N 1
ATOM 812 C CA . PHE A 1 100 ? -6.142 -4.477 -21.311 1.00 14.53 106 PHE A CA 1
ATOM 813 C C . PHE A 1 100 ? -5.252 -4.916 -20.140 1.00 14.25 106 PHE A C 1
ATOM 814 O O . PHE A 1 100 ? -4.684 -4.084 -19.443 1.00 14.43 106 PHE A O 1
ATOM 822 N N . LEU A 1 101 ? -5.170 -6.217 -19.954 1.00 13.96 107 LEU A N 1
ATOM 823 C CA . LEU A 1 101 ? -4.375 -6.720 -18.825 1.00 12.12 107 LEU A CA 1
ATOM 824 C C . LEU A 1 101 ? -2.877 -6.407 -19.026 1.00 14.14 107 LEU A C 1
ATOM 825 O O . LEU A 1 101 ? -2.229 -6.022 -18.056 1.00 14.27 107 LEU A O 1
ATOM 830 N N . GLU A 1 102 ? -2.354 -6.490 -20.237 1.00 16.10 108 GLU A N 1
ATOM 831 C CA . GLU A 1 102 ? -0.939 -6.110 -20.445 1.00 15.99 108 GLU A CA 1
ATOM 832 C C . GLU A 1 102 ? -0.644 -4.680 -19.978 1.00 15.89 108 GLU A C 1
ATOM 833 O O . GLU A 1 102 ? 0.389 -4.379 -19.341 1.00 16.99 108 GLU A O 1
ATOM 850 N N . VAL A 1 104 ? -2.535 -2.820 -17.871 1.00 14.51 110 VAL A N 1
ATOM 851 C CA . VAL A 1 104 ? -2.718 -2.702 -16.434 1.00 14.75 110 VAL A CA 1
ATOM 852 C C . VAL A 1 104 ? -1.451 -3.134 -15.683 1.00 14.35 110 VAL A C 1
ATOM 853 O O . VAL A 1 104 ? -1.001 -2.465 -14.747 1.00 15.98 110 VAL A O 1
ATOM 857 N N . LEU A 1 105 ? -0.869 -4.229 -16.155 1.00 14.74 111 LEU A N 1
ATOM 858 C CA . LEU A 1 105 ? 0.279 -4.840 -15.467 1.00 15.37 111 LEU A CA 1
ATOM 859 C C . LEU A 1 105 ? 1.563 -4.004 -15.623 1.00 17.04 111 LEU A C 1
ATOM 860 O O . LEU A 1 105 ? 2.555 -4.306 -14.907 1.00 18.50 111 LEU A O 1
ATOM 865 N N . GLN A 1 106 ? 1.519 -2.943 -16.424 1.00 18.09 112 GLN A N 1
ATOM 866 C CA . GLN A 1 106 ? 2.667 -1.983 -16.523 1.00 21.44 112 GLN A CA 1
ATOM 867 C C . GLN A 1 106 ? 2.728 -0.949 -15.434 1.00 22.29 112 GLN A C 1
ATOM 868 O O . GLN A 1 106 ? 3.726 -0.230 -15.296 1.00 25.48 112 GLN A O 1
ATOM 874 N N . SER A 1 107 ? 1.676 -0.858 -14.627 1.00 19.30 113 SER A N 1
ATOM 875 C CA . SER A 1 107 ? 1.561 0.185 -13.648 1.00 19.15 113 SER A CA 1
ATOM 876 C C . SER A 1 107 ? 1.809 -0.283 -12.229 1.00 19.97 113 SER A C 1
ATOM 877 O O . SER A 1 107 ? 1.114 -1.142 -11.738 1.00 18.17 113 SER A O 1
ATOM 880 N N . VAL A 1 108 ? 2.797 0.295 -11.549 1.00 19.79 114 VAL A N 1
ATOM 881 C CA A VAL A 1 108 ? 3.103 -0.106 -10.188 0.50 19.57 114 VAL A CA 1
ATOM 882 C CA B VAL A 1 108 ? 3.091 -0.097 -10.175 0.50 19.52 114 VAL A CA 1
ATOM 883 C C . VAL A 1 108 ? 1.924 0.230 -9.271 1.00 18.45 114 VAL A C 1
ATOM 884 O O . VAL A 1 108 ? 1.6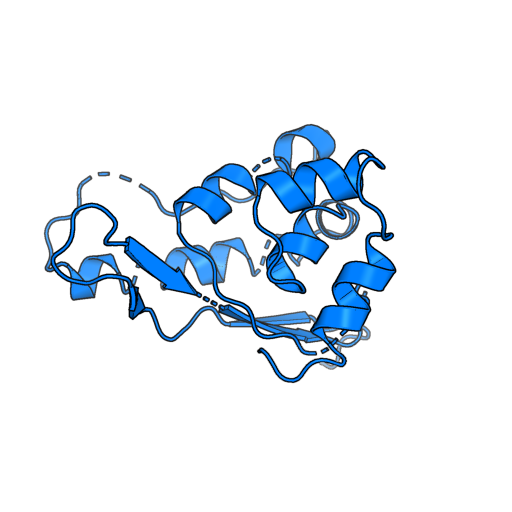45 -0.495 -8.306 1.00 20.04 114 VAL A O 1
ATOM 891 N N . VAL A 1 109 ? 1.238 1.314 -9.586 1.00 18.95 115 VAL A N 1
ATOM 892 C CA . VAL A 1 109 ? 0.075 1.714 -8.808 1.00 18.96 115 VAL A CA 1
ATOM 893 C C . VAL A 1 109 ? -1.064 0.699 -8.952 1.00 17.73 115 VAL A C 1
ATOM 894 O O . VAL A 1 109 ? -1.625 0.269 -7.938 1.00 17.04 115 VAL A O 1
ATOM 898 N N . LEU A 1 110 ? -1.364 0.293 -10.178 1.00 18.58 116 LEU A N 1
ATOM 899 C CA . LEU A 1 110 ? -2.448 -0.690 -10.399 1.00 16.37 116 LEU A CA 1
ATOM 900 C C . LEU A 1 110 ? -2.046 -2.042 -9.817 1.00 16.21 116 LEU A C 1
ATOM 901 O O . LEU A 1 110 ? -2.883 -2.751 -9.246 1.00 15.81 116 LEU A O 1
ATOM 906 N N . LEU A 1 111 ? -0.757 -2.348 -9.863 1.00 15.68 117 LEU A N 1
ATOM 907 C CA . LEU A 1 111 ? -0.287 -3.602 -9.263 1.00 16.21 117 LEU A CA 1
ATOM 908 C C . LEU A 1 111 ? -0.377 -3.679 -7.751 1.00 15.83 117 LEU A C 1
ATOM 909 O O . LEU A 1 111 ? -0.253 -4.769 -7.210 1.00 17.00 117 LEU A O 1
ATOM 914 N N . SER A 1 112 ? -0.611 -2.545 -7.076 1.00 15.46 118 SER A N 1
ATOM 915 C CA . SER A 1 112 ? -0.750 -2.480 -5.652 1.00 17.03 118 SER A CA 1
ATOM 916 C C . SER A 1 112 ? -2.201 -2.753 -5.212 1.00 17.52 118 SER A C 1
ATOM 917 O O . SER A 1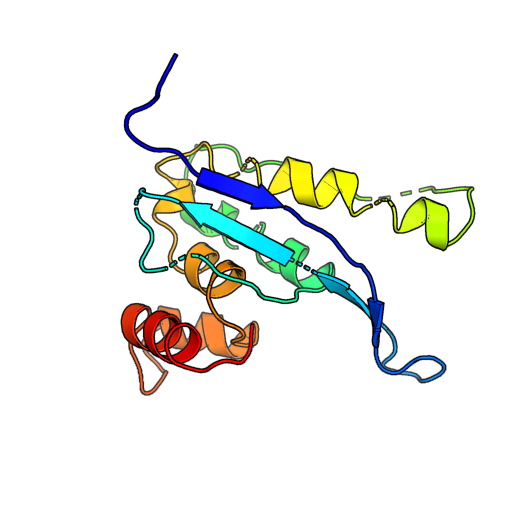 112 ? -2.493 -2.728 -4.009 1.00 19.55 118 SER A O 1
ATOM 920 N N . ASP A 1 113 ? -3.120 -2.960 -6.178 1.00 16.34 119 ASP A N 1
ATOM 921 C CA . ASP A 1 113 ? -4.533 -3.107 -5.851 1.00 16.52 119 ASP A CA 1
ATOM 922 C C . ASP A 1 113 ? -4.862 -4.570 -5.613 1.00 13.60 119 ASP A C 1
ATOM 923 O O . ASP A 1 113 ? -4.797 -5.398 -6.518 1.00 13.28 119 ASP A O 1
ATOM 928 N N . SER A 1 114 ? -5.206 -4.940 -4.387 1.00 14.03 120 SER A N 1
ATOM 929 C CA A SER A 1 114 ? -5.479 -6.349 -4.105 0.50 13.61 120 SER A CA 1
ATOM 930 C CA B SER A 1 114 ? -5.513 -6.340 -4.070 0.50 13.64 120 SER A CA 1
ATOM 931 C C . SER A 1 114 ? -6.652 -6.941 -4.859 1.00 12.39 120 SER A C 1
ATOM 932 O O . SER A 1 114 ? -6.675 -8.152 -5.032 1.00 12.54 120 SER A O 1
ATOM 937 N N . GLN A 1 115 ? -7.594 -6.109 -5.307 1.00 12.19 121 GLN A N 1
ATOM 938 C CA . GLN A 1 115 ? -8.698 -6.598 -6.105 1.00 13.29 121 GLN A CA 1
ATOM 939 C C . GLN A 1 115 ? -8.199 -7.202 -7.428 1.00 12.05 121 GLN A C 1
ATOM 940 O O . GLN A 1 115 ? -8.695 -8.244 -7.874 1.00 12.65 121 GLN A O 1
ATOM 946 N N . LEU A 1 116 ? -7.184 -6.594 -7.996 1.00 11.18 122 LEU A N 1
ATOM 947 C CA . LEU A 1 116 ? -6.526 -7.159 -9.173 1.00 11.50 122 LEU A CA 1
ATOM 948 C C . LEU A 1 116 ? -5.912 -8.507 -8.931 1.00 11.26 122 LEU A C 1
ATOM 949 O O . LEU A 1 116 ? -6.048 -9.421 -9.755 1.00 11.75 122 LEU A O 1
ATO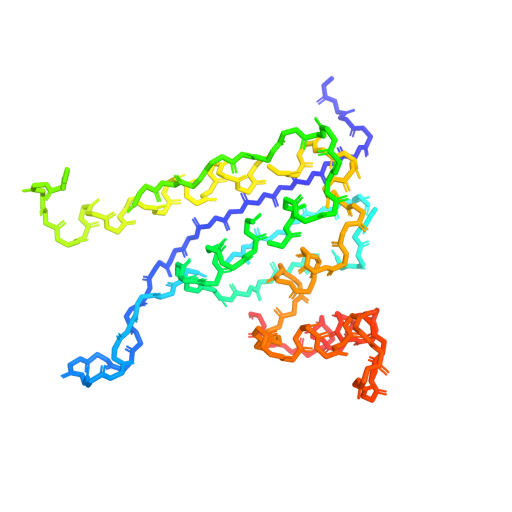M 954 N N . HIS A 1 117 ? -5.213 -8.643 -7.810 1.00 10.64 123 HIS A N 1
ATOM 955 C CA . HIS A 1 117 ? -4.588 -9.897 -7.505 1.00 11.44 123 HIS A CA 1
ATOM 956 C C . HIS A 1 117 ? -5.560 -10.976 -7.264 1.00 10.53 123 HIS A C 1
ATOM 957 O O . HIS A 1 117 ? -5.324 -12.100 -7.691 1.00 11.22 123 HIS A O 1
ATOM 964 N N . LEU A 1 118 ? -6.690 -10.697 -6.620 1.00 11.36 124 LEU A N 1
ATOM 965 C CA . LEU A 1 118 ? -7.666 -11.753 -6.404 1.00 11.35 124 LEU A CA 1
ATOM 966 C C . LEU A 1 118 ? -8.430 -12.123 -7.686 1.00 10.64 124 LEU A C 1
ATOM 967 O O . LEU A 1 118 ? -8.803 -13.249 -7.877 1.00 10.73 124 LEU A O 1
ATOM 972 N N . PHE A 1 119 ? -8.605 -11.156 -8.567 1.00 9.89 125 PHE A N 1
ATOM 973 C CA . PHE A 1 119 ? -9.215 -11.354 -9.911 1.00 10.62 125 PHE A CA 1
ATOM 974 C C . PHE A 1 119 ? -8.325 -12.304 -10.721 1.00 10.19 125 PHE A C 1
ATOM 975 O O . PHE A 1 119 ? -8.822 -13.213 -11.369 1.00 10.02 125 PHE A O 1
ATOM 983 N N . LEU A 1 120 ? -7.019 -12.101 -10.699 1.00 10.19 126 LEU A N 1
ATOM 984 C CA . LEU A 1 120 ? -6.085 -12.844 -11.540 1.00 10.50 126 LEU A CA 1
ATOM 985 C C . LEU A 1 120 ? -5.637 -14.177 -10.910 1.00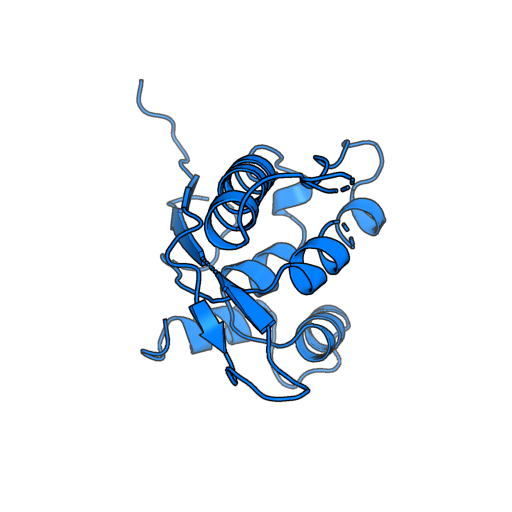 11.18 126 LEU A C 1
ATOM 986 O O . LEU A 1 120 ? -5.347 -15.133 -11.617 1.00 11.21 126 LEU A O 1
ATOM 991 N N . GLN A 1 121 ? -5.537 -14.222 -9.566 1.00 10.02 127 GLN A N 1
ATOM 992 C CA . GLN A 1 121 ? -4.878 -15.365 -8.922 1.00 10.44 127 GLN A CA 1
ATOM 993 C C . GLN A 1 121 ? -5.709 -16.082 -7.900 1.00 12.27 127 GLN A C 1
ATOM 994 O O . GLN A 1 121 ? -5.186 -16.891 -7.128 1.00 12.85 127 GLN A O 1
ATOM 1000 N N . SER A 1 122 ? -7.029 -15.900 -7.981 1.00 11.62 128 SER A N 1
ATOM 1001 C CA . SER A 1 122 ? -7.966 -16.707 -7.260 1.00 11.32 128 SER A CA 1
ATOM 1002 C C . SER A 1 122 ? -9.191 -16.888 -8.137 1.00 11.19 128 SER A C 1
ATOM 1003 O O . SER A 1 122 ? -9.338 -16.209 -9.145 1.00 10.67 128 SER A O 1
ATOM 1006 N N . GLN A 1 123 ? -10.053 -17.792 -7.732 1.00 11.75 129 GLN A N 1
ATOM 1007 C CA . GLN A 1 123 ? -11.323 -17.944 -8.393 1.00 13.51 129 GLN A CA 1
ATOM 1008 C C . GLN A 1 123 ? -12.441 -17.488 -7.481 1.00 14.76 129 GLN A C 1
ATOM 1009 O O . GLN A 1 123 ? -13.632 -17.876 -7.632 1.00 15.03 129 GLN A O 1
ATOM 1015 N N . LEU A 1 124 ? -12.156 -16.576 -6.581 1.00 13.78 130 LEU A N 1
ATOM 1016 C CA A LEU A 1 124 ? -13.223 -15.938 -5.814 0.50 13.96 130 LEU A CA 1
ATOM 1017 C CA B LEU A 1 124 ? -13.213 -15.922 -5.803 0.50 13.79 130 LEU A CA 1
ATOM 1018 C C . LEU A 1 124 ? -14.177 -15.179 -6.753 1.00 13.06 130 LEU A C 1
ATOM 1019 O O . LEU A 1 124 ? -13.780 -14.529 -7.716 1.00 13.33 130 LEU A O 1
ATOM 1028 N N . SER A 1 125 ? -15.470 -15.226 -6.431 1.00 14.16 131 SER A N 1
ATOM 1029 C CA . SER A 1 125 ? -16.476 -14.416 -7.114 1.00 12.45 131 SER A CA 1
ATOM 1030 C C . SER A 1 125 ? -16.261 -12.959 -6.814 1.00 11.17 131 SER A C 1
ATOM 1031 O O . SER A 1 125 ? -15.589 -12.616 -5.832 1.00 11.58 131 SER A O 1
ATOM 1034 N N . VAL A 1 126 ? -16.767 -12.101 -7.679 1.00 12.31 132 VAL A N 1
ATOM 1035 C CA . VAL A 1 126 ? -16.750 -10.669 -7.375 1.00 13.08 132 VAL A CA 1
ATOM 1036 C C . VAL A 1 126 ? -17.241 -10.278 -5.961 1.00 13.29 132 VAL A C 1
ATOM 1037 O O . VAL A 1 126 ? -16.516 -9.601 -5.230 1.00 13.76 132 VAL A O 1
ATOM 1041 N N . PRO A 1 127 ? -18.391 -10.796 -5.517 1.00 13.35 133 PRO A N 1
ATOM 1042 C CA . PRO A 1 127 ? -18.808 -10.467 -4.176 1.00 13.82 133 PRO A CA 1
ATOM 1043 C C . PRO A 1 127 ? -17.836 -10.972 -3.124 1.00 12.12 133 PRO A C 1
ATOM 1044 O O . PRO A 1 127 ? -17.635 -10.293 -2.138 1.00 14.03 133 PRO A O 1
ATOM 1048 N N . GLU A 1 128 ? -17.241 -12.141 -3.343 1.00 11.97 134 GLU A N 1
ATOM 1049 C CA . GLU A 1 128 ? -16.223 -12.691 -2.443 1.00 12.91 134 GLU A CA 1
ATOM 1050 C C . GLU A 1 128 ? -14.961 -11.809 -2.395 1.00 13.02 134 GLU A C 1
ATOM 1051 O O . GLU A 1 128 ? -14.347 -11.592 -1.320 1.00 12.83 134 GLU A O 1
ATOM 1057 N N . ILE A 1 129 ? -14.551 -11.323 -3.565 1.00 11.88 135 ILE A N 1
ATOM 1058 C CA . ILE A 1 129 ? -13.364 -10.456 -3.627 1.00 11.81 135 ILE A CA 1
ATOM 1059 C C . ILE A 1 129 ? -13.586 -9.162 -2.825 1.00 11.78 135 ILE A C 1
ATOM 1060 O O . ILE A 1 129 ? -12.745 -8.789 -2.029 1.00 13.06 135 ILE A O 1
ATOM 1065 N N . GLU A 1 130 ? -14.754 -8.555 -3.025 1.00 12.94 136 GLU A N 1
ATOM 1066 C CA . GLU A 1 130 ? -15.136 -7.356 -2.333 1.00 15.28 136 GLU A CA 1
ATOM 1067 C C . GLU A 1 130 ? -15.123 -7.566 -0.791 1.00 15.55 136 GLU A C 1
ATOM 1068 O O . GLU A 1 130 ? -14.558 -6.792 -0.021 1.00 16.00 136 GLU A O 1
ATOM 1074 N N . ALA A 1 131 ? -15.698 -8.685 -0.368 1.00 14.95 137 ALA A N 1
ATOM 1075 C CA . ALA A 1 131 ? -15.692 -9.015 1.052 1.00 15.67 137 ALA A CA 1
ATOM 1076 C C . ALA A 1 131 ? -14.315 -9.212 1.597 1.00 15.15 137 ALA A C 1
ATOM 1077 O O . ALA A 1 131 ? -14.015 -8.799 2.683 1.00 15.61 137 ALA A O 1
ATOM 1079 N N . CYS A 1 132 ? -13.458 -9.892 0.831 1.00 14.25 138 CYS A N 1
ATOM 1080 C CA . CYS A 1 132 ? -12.130 -10.244 1.228 1.00 14.92 138 CYS A CA 1
ATOM 1081 C C . CYS A 1 132 ? -11.316 -9.001 1.408 1.00 16.07 138 CYS A C 1
ATOM 1082 O O . CYS A 1 132 ? -10.676 -8.832 2.481 1.00 17.69 138 CYS A O 1
ATOM 1085 N N . VAL A 1 133 ? -11.339 -8.075 0.436 1.00 16.36 139 VAL A N 1
ATOM 1086 C CA . VAL A 1 133 ? -10.543 -6.878 0.605 1.00 17.51 139 VAL A CA 1
ATOM 1087 C C . VAL A 1 133 ? -11.095 -5.875 1.627 1.00 20.45 139 VAL A C 1
ATOM 1088 O O . VAL A 1 133 ? -10.317 -5.037 2.147 1.00 22.04 139 VAL A O 1
ATOM 1092 N N . GLN A 1 134 ? -12.368 -6.015 1.983 1.00 19.52 140 GLN A N 1
ATOM 1093 C CA . GLN A 1 134 ? -13.032 -5.206 3.013 1.00 21.67 140 GLN A CA 1
ATOM 1094 C C . GLN A 1 134 ? -12.893 -5.849 4.382 1.00 21.27 140 GLN A C 1
ATOM 1095 O O . GLN A 1 134 ? -13.371 -5.295 5.376 1.00 24.71 140 GLN A O 1
ATOM 1101 N N . GLY A 1 135 ? -12.229 -6.978 4.458 1.00 17.15 141 GLY A N 1
ATOM 1102 C CA . GLY A 1 135 ? -11.878 -7.605 5.744 1.00 20.16 141 GLY A CA 1
ATOM 1103 C C . GLY A 1 135 ? -13.028 -8.402 6.343 1.00 20.76 141 GLY A C 1
ATOM 1104 O O . GLY A 1 135 ? -12.968 -8.771 7.531 1.00 22.38 141 GLY A O 1
ATOM 1105 N N . ARG A 1 136 ? -14.017 -8.761 5.527 1.00 19.96 142 ARG A N 1
ATOM 1106 C CA A ARG A 1 136 ? -15.180 -9.470 6.041 0.50 19.90 142 ARG A CA 1
ATOM 1107 C CA B ARG A 1 136 ? -15.232 -9.465 5.973 0.50 19.06 142 ARG A CA 1
ATOM 1108 C C . ARG A 1 136 ? -15.104 -10.991 5.832 1.00 20.47 142 ARG A C 1
ATOM 1109 O O . ARG A 1 136 ? -15.926 -11.741 6.377 1.00 19.33 142 ARG A O 1
ATOM 1124 N N . SER A 1 137 ? -14.109 -11.462 5.073 1.00 19.99 143 SER A N 1
ATOM 1125 C CA A SER A 1 137 ? -13.948 -12.883 4.810 0.50 19.93 143 SER A CA 1
ATOM 1126 C CA B SER A 1 137 ? -13.919 -12.883 4.800 0.50 20.01 143 SER A CA 1
ATOM 1127 C C . SER A 1 137 ? -13.150 -13.546 5.931 1.00 18.99 143 SER A C 1
ATOM 1128 O O . SER A 1 137 ? -12.451 -12.909 6.668 1.00 20.25 143 SER A O 1
ATOM 1133 N N . THR A 1 138 ? -13.233 -14.875 6.003 1.00 19.36 144 THR A N 1
ATOM 1134 C CA . THR A 1 138 ? -12.456 -15.614 6.975 1.00 20.64 144 THR A CA 1
ATOM 1135 C C . THR A 1 138 ? -10.933 -15.740 6.677 1.00 21.48 144 THR A C 1
ATOM 1136 O O . THR A 1 138 ? -10.168 -16.130 7.552 1.00 27.19 144 THR A O 1
ATOM 1140 N N . MET A 1 139 ? -10.530 -15.328 5.456 1.00 25.36 145 MET A N 1
ATOM 1141 C CA A MET A 1 139 ? -9.111 -15.406 5.105 0.50 23.05 145 MET A CA 1
ATOM 1142 C CA B MET A 1 139 ? -9.201 -15.483 4.857 0.50 25.26 145 MET A CA 1
ATOM 1143 C C . MET A 1 139 ? -8.673 -14.112 4.485 1.00 22.55 145 MET A C 1
ATOM 1144 O O . MET A 1 139 ? -9.491 -13.307 3.990 1.00 20.74 145 MET A O 1
ATOM 1153 N N . THR A 1 140 ? -7.369 -13.944 4.612 1.00 22.10 146 THR A N 1
ATOM 1154 C CA . THR A 1 140 ? -6.647 -12.817 4.072 1.00 21.15 146 THR A CA 1
ATOM 1155 C C . THR A 1 140 ? -6.590 -12.925 2.544 1.00 18.61 146 THR A C 1
ATOM 1156 O O . THR A 1 140 ? -6.751 -13.986 1.947 1.00 17.00 146 THR A O 1
ATOM 1160 N N . VAL A 1 141 ? -6.338 -11.792 1.909 1.00 16.66 147 VAL A N 1
ATOM 1161 C CA . VAL A 1 141 ? -5.988 -11.807 0.468 1.00 16.25 147 VAL A CA 1
ATOM 1162 C C . VAL A 1 141 ? -4.892 -12.850 0.145 1.00 15.55 147 VAL A C 1
ATOM 1163 O O . VAL A 1 141 ? -5.002 -13.664 -0.781 1.00 13.57 147 VAL A O 1
ATOM 1167 N N . SER A 1 142 ? -3.773 -12.824 0.883 1.00 17.15 148 SER A N 1
ATOM 1168 C CA . SER A 1 142 ? -2.688 -13.805 0.685 1.00 18.16 148 SER A CA 1
ATOM 1169 C C . SER A 1 142 ? -3.148 -15.252 0.828 1.00 16.63 148 SER A C 1
ATOM 1170 O O . SER A 1 142 ? -2.832 -16.156 0.009 1.00 17.91 148 SER A O 1
ATOM 1173 N N . ASP A 1 143 ? -3.932 -15.519 1.840 1.00 16.81 149 ASP A N 1
ATOM 1174 C CA . ASP A 1 143 ? -4.354 -16.898 2.005 1.00 20.05 149 ASP A CA 1
ATOM 1175 C C . ASP A 1 143 ? -5.332 -17.381 0.931 1.00 16.10 149 ASP A C 1
ATOM 1176 O O . ASP A 1 143 ? -5.237 -18.534 0.529 1.00 17.31 149 ASP A O 1
ATOM 1181 N N . ALA A 1 144 ? -6.169 -16.475 0.408 1.00 14.68 150 ALA A N 1
ATOM 1182 C CA . ALA A 1 144 ? -7.062 -16.817 -0.692 1.00 14.04 150 ALA A CA 1
ATOM 1183 C C . ALA A 1 144 ? -6.223 -17.261 -1.919 1.00 12.82 150 ALA A C 1
ATOM 1184 O O . ALA A 1 144 ? -6.519 -18.270 -2.569 1.00 12.55 150 ALA A O 1
ATOM 1186 N N . ILE A 1 145 ? -5.176 -16.451 -2.190 1.00 13.09 151 ILE A N 1
ATOM 1187 C CA . ILE A 1 145 ? -4.304 -16.691 -3.334 1.00 13.21 151 ILE A CA 1
ATOM 1188 C C . ILE A 1 145 ? -3.431 -17.948 -3.145 1.00 11.99 151 ILE A C 1
ATOM 1189 O O . ILE A 1 145 ? -3.341 -18.826 -4.014 1.00 14.25 151 ILE A O 1
ATOM 1194 N N . LEU A 1 146 ? -2.911 -18.114 -1.940 1.00 14.03 152 LEU A N 1
ATOM 1195 C CA . LEU A 1 146 ? -2.157 -19.326 -1.664 1.00 14.79 152 LEU A CA 1
ATOM 1196 C C . LEU A 1 146 ? -2.937 -20.586 -1.659 1.00 14.34 152 LEU A C 1
ATOM 1197 O O . LEU A 1 146 ? -2.480 -21.627 -2.136 1.00 15.20 152 LEU A O 1
ATOM 1202 N N . ARG A 1 147 ? -4.170 -20.565 -1.129 1.00 15.25 153 ARG A N 1
ATOM 1203 C CA . ARG A 1 147 ? -5.005 -21.709 -1.157 1.00 16.46 153 ARG A CA 1
ATOM 1204 C C . ARG A 1 147 ? -5.352 -22.128 -2.584 1.00 16.85 153 ARG A C 1
ATOM 1205 O O . ARG A 1 147 ? -5.368 -23.303 -2.888 1.00 19.30 153 ARG A O 1
ATOM 1213 N N . TYR A 1 148 ? -5.620 -21.143 -3.452 1.00 15.10 154 TYR A N 1
ATOM 1214 C CA . TYR A 1 148 ? -5.917 -21.437 -4.811 1.00 16.04 154 TYR A CA 1
ATOM 1215 C C . TYR A 1 148 ? -4.683 -22.041 -5.474 1.00 17.29 154 TYR A C 1
ATOM 1216 O O . TYR A 1 148 ? -4.809 -22.983 -6.252 1.00 19.88 154 TYR A O 1
ATOM 1225 N N . ALA A 1 149 ? -3.524 -21.488 -5.195 1.00 17.58 155 ALA A N 1
ATOM 1226 C CA . ALA A 1 149 ? -2.282 -21.994 -5.800 1.00 20.28 155 ALA A CA 1
ATOM 1227 C C . ALA A 1 149 ? -2.067 -23.436 -5.407 1.00 27.80 155 ALA A C 1
ATOM 1228 O O . ALA A 1 149 ? -1.818 -24.280 -6.278 1.00 28.69 155 ALA A O 1
ATOM 1230 N N . MET A 1 150 ? -2.182 -23.714 -4.114 1.00 28.32 156 MET A N 1
ATOM 1231 C CA A MET A 1 150 ? -1.885 -25.051 -3.606 0.50 31.40 156 MET A CA 1
ATOM 1232 C CA B MET A 1 150 ? -1.895 -25.057 -3.591 0.50 34.17 156 MET A CA 1
ATOM 1233 C C . MET A 1 150 ? -2.939 -26.076 -4.024 1.00 34.60 156 MET A C 1
ATOM 1234 O O . MET A 1 150 ? -2.655 -27.262 -4.084 1.00 39.28 156 MET A O 1
ATOM 1243 N N . SER A 1 151 ? -4.161 -25.623 -4.319 1.00 35.34 157 SER A N 1
ATOM 1244 C CA . SER A 1 151 ? -5.171 -26.511 -4.881 1.00 39.10 157 SER A CA 1
ATOM 1245 C C . SER A 1 151 ? -4.735 -26.758 -6.322 1.00 44.82 157 SER A C 1
ATOM 1246 O O . SER A 1 151 ? -3.843 -26.073 -6.836 1.00 45.99 157 SER A O 1
ATOM 1249 N N . ASN A 1 152 ? -5.365 -27.709 -6.989 1.00 51.72 158 ASN A N 1
ATOM 1250 C CA . ASN A 1 152 ? -4.990 -27.995 -8.378 1.00 60.02 158 ASN A CA 1
ATOM 1251 C C . ASN A 1 152 ? -6.007 -27.426 -9.374 1.00 61.39 158 ASN A C 1
ATOM 1252 O O . ASN A 1 152 ? -6.047 -27.853 -10.531 1.00 63.48 158 ASN A O 1
ATOM 1257 N N . CYS A 1 153 ? -6.806 -26.446 -8.937 1.00 64.36 159 CYS A N 1
ATOM 1258 C CA . CYS A 1 153 ? -8.003 -26.021 -9.696 1.00 64.98 159 CYS A CA 1
ATOM 1259 C C . CYS A 1 153 ? -7.711 -25.357 -11.044 1.00 65.50 159 CYS A C 1
ATOM 1260 O O . CYS A 1 153 ? -8.431 -25.601 -12.017 1.00 64.97 159 CYS A O 1
ATOM 1263 N N . GLY A 1 154 ? -6.671 -24.525 -11.101 1.00 60.92 160 GLY A N 1
ATOM 1264 C CA . GLY A 1 154 ? -6.306 -23.826 -12.339 1.00 62.47 160 GLY A CA 1
ATOM 1265 C C . GLY A 1 154 ? -6.221 -24.710 -13.576 1.00 62.00 160 GLY A C 1
ATOM 1266 O O . GLY A 1 154 ? -5.882 -25.893 -13.487 1.00 65.82 160 GLY A O 1
#

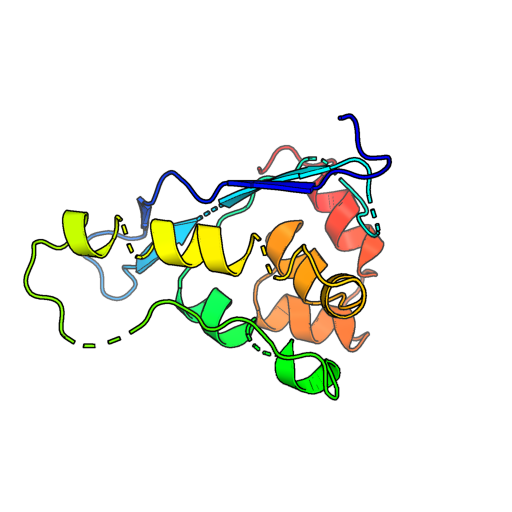Organism: Homo sapiens (NCBI:txid9606)

Radius of gyration: 15.6 Å; Cα contacts (8 Å, |Δi|>4): 217; chains: 1; bounding box: 48×38×45 Å

B-factor: mean 24.38, std 12.85, range [9.89, 76.68]

Foldseek 3Di:
DDDPKDKDKAKADWDWDPPPDPPIFIKIIFIDIPDLALARADEIDGPVVVVVLLVLVVQQPPPDQDDQDDPDDDDPVVVVVSSVRVNVRVVCVVDPSSSNDLLVRCSHQAHDDPVRSVCQVVVNDPDHSSVRNVVSRPDPPD

Nearest PDB structures (foldseek):
  4ikd-assembly1_A  TM=1.005E+00  e=1.509E-25  Homo sapiens
  6kok-assembly2_B  TM=9.680E-01  e=2.928E-20  Homo sapiens
  6kok-assembly1_A  TM=9.479E-01  e=3.302E-19  Homo sapiens
  6koi-assembly9_R  TM=8.303E-01  e=8.887E-18  Homo sapiens
  4pzg-assembly1_B  TM=9.300E-01  e=7.287E-15  Homo sapiens

Sequence (142 aa):
QEQEEVITVRVQDDPRVQNEGSWNSSYVDYIFLHTNSAFTATSCCVRRRRYREFVWLRQLQRNAGLVPVPELPGTFFGTSD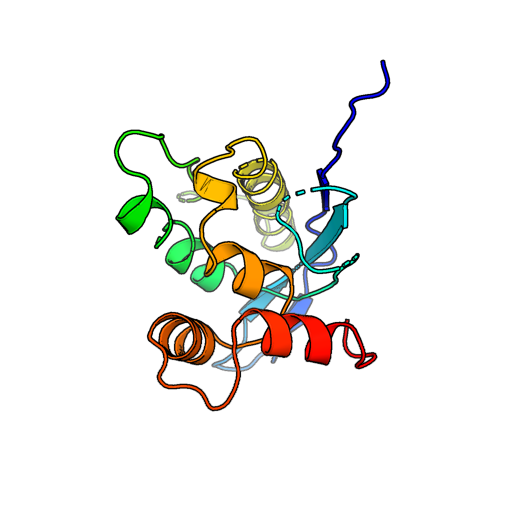EFIERRQGLQHFLEVLQSVVVLLSDSSQLHLFLQSQLLSVPEIEACVQGRRSSTMMTVSDAILRYAMMSNCG